Protein AF-A0A090R011-F1 (afdb_monomer_lite)

Structure (mmCIF, N/CA/C/O backbone):
data_AF-A0A090R011-F1
#
_entry.id   AF-A0A090R011-F1
#
loop_
_atom_site.group_PDB
_atom_site.id
_atom_site.type_symbol
_atom_site.label_atom_id
_atom_site.label_alt_id
_atom_site.label_comp_id
_atom_site.label_asym_id
_atom_site.label_entity_id
_atom_site.label_seq_id
_atom_site.pdbx_PDB_ins_code
_atom_site.Cartn_x
_atom_site.Cartn_y
_atom_site.Cartn_z
_atom_site.occupancy
_atom_site.B_iso_or_equiv
_atom_site.auth_seq_id
_atom_site.auth_comp_id
_atom_site.auth_asym_id
_atom_site.auth_atom_id
_atom_site.pdbx_PDB_model_num
ATOM 1 N N . MET A 1 1 ? -1.570 11.814 -3.682 1.00 92.50 1 MET A N 1
ATOM 2 C CA . MET A 1 1 ? -2.720 12.044 -2.782 1.00 92.50 1 MET A CA 1
ATOM 3 C C . MET A 1 1 ? -3.934 12.657 -3.459 1.00 92.50 1 MET A C 1
ATOM 5 O O . MET A 1 1 ? -5.029 12.150 -3.254 1.00 92.50 1 MET A O 1
ATOM 9 N N . THR A 1 2 ? -3.752 13.628 -4.353 1.00 95.12 2 THR A N 1
ATOM 10 C CA . THR A 1 2 ? -4.825 14.333 -5.081 1.00 95.12 2 THR A CA 1
ATOM 11 C C . THR A 1 2 ? -5.926 13.445 -5.674 1.00 95.12 2 THR A C 1
ATOM 13 O O . THR A 1 2 ? -7.090 13.827 -5.653 1.00 95.12 2 THR A O 1
ATOM 16 N N . LEU A 1 3 ? -5.598 12.254 -6.197 1.00 94.44 3 LEU A N 1
ATOM 17 C CA . LEU A 1 3 ? -6.610 11.329 -6.721 1.00 94.44 3 LEU A CA 1
ATOM 18 C C . LEU A 1 3 ? -7.566 10.840 -5.621 1.00 94.44 3 LEU A C 1
ATOM 20 O O . LEU A 1 3 ? -8.778 10.870 -5.807 1.00 94.44 3 LEU A O 1
ATOM 24 N N . LEU A 1 4 ? -7.029 10.422 -4.471 1.00 94.06 4 LEU A N 1
ATOM 25 C CA . LEU A 1 4 ? -7.827 9.949 -3.337 1.00 94.06 4 LEU A CA 1
ATOM 26 C C . LEU A 1 4 ? -8.709 11.075 -2.790 1.00 94.06 4 LEU A C 1
ATOM 28 O O . LEU A 1 4 ? -9.895 10.860 -2.556 1.00 94.06 4 LEU A O 1
ATOM 32 N N . GLU A 1 5 ? -8.156 12.283 -2.674 1.00 92.94 5 GLU A N 1
ATOM 33 C CA . GLU A 1 5 ? -8.891 13.484 -2.255 1.00 92.94 5 GLU A CA 1
ATOM 34 C C . GLU A 1 5 ? -10.029 13.824 -3.222 1.00 92.94 5 GLU A C 1
ATOM 36 O O . GLU A 1 5 ? -11.169 14.002 -2.799 1.00 92.94 5 GLU A O 1
ATOM 41 N N . ARG A 1 6 ? -9.755 13.841 -4.534 1.00 95.50 6 ARG A N 1
ATOM 42 C CA . ARG A 1 6 ? -10.750 14.152 -5.574 1.00 95.50 6 ARG A CA 1
ATOM 43 C C . ARG A 1 6 ? -11.947 13.202 -5.544 1.00 95.50 6 ARG A C 1
ATOM 45 O O . ARG A 1 6 ? -13.065 13.631 -5.816 1.00 95.50 6 ARG A O 1
ATOM 52 N N . TYR A 1 7 ? -11.718 11.932 -5.225 1.00 94.00 7 TYR A N 1
ATOM 53 C CA . TYR A 1 7 ? -12.777 10.928 -5.115 1.00 94.00 7 TYR A CA 1
ATOM 54 C C . TYR A 1 7 ? -13.314 10.757 -3.688 1.00 94.00 7 TYR A C 1
ATOM 56 O O . TYR A 1 7 ? -14.108 9.848 -3.451 1.00 94.00 7 TYR A O 1
ATOM 64 N N . ASN A 1 8 ? -12.925 11.629 -2.750 1.00 93.50 8 ASN A N 1
ATOM 65 C CA . ASN A 1 8 ? -13.322 11.570 -1.342 1.00 93.50 8 ASN A CA 1
ATOM 66 C C . ASN A 1 8 ? -13.085 10.184 -0.714 1.00 93.50 8 ASN A C 1
ATOM 68 O O . ASN A 1 8 ? -13.898 9.687 0.067 1.00 93.50 8 ASN A O 1
ATOM 72 N N . VAL A 1 9 ? -11.973 9.536 -1.072 1.00 92.38 9 VAL A N 1
ATOM 73 C CA . VAL A 1 9 ? -11.596 8.240 -0.506 1.00 92.38 9 VAL A CA 1
ATOM 74 C C . VAL A 1 9 ? -11.058 8.471 0.909 1.00 92.38 9 VAL A C 1
ATOM 76 O O . VAL A 1 9 ? -10.061 9.179 1.069 1.00 92.38 9 VAL A O 1
ATOM 79 N N . PRO A 1 10 ? -11.669 7.885 1.953 1.00 93.81 10 PRO A N 1
ATOM 80 C CA . PRO A 1 10 ? -11.185 8.058 3.315 1.00 93.81 10 PRO A CA 1
ATOM 81 C C . PRO A 1 10 ? -9.847 7.333 3.494 1.00 93.81 10 PRO A C 1
ATOM 83 O O . PRO A 1 10 ? -9.775 6.118 3.324 1.00 93.81 10 PRO A O 1
ATOM 86 N N . VAL A 1 11 ? -8.801 8.075 3.867 1.00 96.56 11 VAL A N 1
ATOM 87 C CA . VAL A 1 11 ? -7.446 7.535 4.108 1.00 96.56 11 VAL A CA 1
ATOM 88 C C . VAL A 1 11 ? -7.161 7.353 5.598 1.00 96.56 11 VAL A C 1
ATOM 90 O O . VAL A 1 11 ? -6.584 6.349 6.010 1.00 96.56 11 VAL A O 1
ATOM 93 N N . ARG A 1 12 ? -7.590 8.309 6.427 1.00 97.62 12 ARG A N 1
ATOM 94 C CA . ARG A 1 12 ? -7.304 8.302 7.863 1.00 97.62 12 ARG A CA 1
ATOM 95 C C . ARG A 1 12 ? -7.877 7.052 8.540 1.00 97.62 12 ARG A C 1
ATOM 97 O O . ARG A 1 12 ? -9.053 6.735 8.375 1.00 97.62 12 ARG A O 1
ATOM 104 N N . GLY A 1 13 ? -7.041 6.360 9.312 1.00 96.81 13 GLY A N 1
ATOM 105 C CA . GLY A 1 13 ? -7.390 5.129 10.025 1.00 96.81 13 GLY A CA 1
ATOM 106 C C . GLY A 1 13 ? -7.492 3.877 9.147 1.00 96.81 13 GLY A C 1
ATOM 107 O O . GLY A 1 13 ? -7.850 2.821 9.661 1.00 96.81 13 GLY A O 1
ATOM 108 N N . LYS A 1 14 ? -7.203 3.966 7.842 1.00 97.25 14 LYS A N 1
ATOM 109 C CA . LYS A 1 14 ? -7.153 2.802 6.948 1.00 97.25 14 LYS A CA 1
ATOM 110 C C . LYS A 1 14 ? -5.802 2.107 7.012 1.00 97.25 14 LYS A C 1
ATOM 112 O O . LYS A 1 14 ? -4.778 2.758 7.220 1.00 97.25 14 LYS A O 1
ATOM 117 N N . HIS A 1 15 ? -5.797 0.800 6.765 1.00 98.06 15 HIS A N 1
ATOM 118 C CA . HIS A 1 15 ? -4.562 0.060 6.534 1.00 98.06 15 HIS A CA 1
ATOM 119 C C . HIS A 1 15 ? -4.174 0.143 5.053 1.00 98.06 15 HIS A C 1
ATOM 121 O O . HIS A 1 15 ? -4.849 -0.422 4.190 1.00 98.06 15 HIS A O 1
ATOM 127 N N . ALA A 1 16 ? -3.094 0.858 4.752 1.00 98.25 16 ALA A N 1
ATOM 128 C CA . ALA A 1 16 ? -2.560 1.000 3.408 1.00 98.25 16 ALA A CA 1
ATOM 129 C C . ALA A 1 16 ? -1.320 0.119 3.207 1.00 98.25 16 ALA A C 1
ATOM 131 O O . ALA A 1 16 ? -0.355 0.194 3.969 1.00 98.25 16 ALA A O 1
ATOM 132 N N . VAL A 1 17 ? -1.327 -0.686 2.148 1.00 98.56 17 VAL A N 1
ATOM 133 C CA . VAL A 1 17 ? -0.205 -1.539 1.753 1.00 98.56 17 VAL A CA 1
ATOM 134 C C . VAL A 1 17 ? 0.387 -1.020 0.453 1.00 98.56 17 VAL A C 1
ATOM 136 O O . VAL A 1 17 ? -0.295 -0.917 -0.567 1.00 98.56 17 VAL A O 1
ATOM 139 N N . ILE A 1 18 ? 1.675 -0.696 0.493 1.00 98.44 18 ILE A N 1
ATOM 140 C CA . ILE A 1 18 ? 2.444 -0.236 -0.658 1.00 98.44 18 ILE A CA 1
ATOM 141 C C . ILE A 1 18 ? 3.338 -1.395 -1.092 1.00 98.44 18 ILE A C 1
ATOM 143 O O . ILE A 1 18 ? 4.227 -1.806 -0.350 1.00 98.44 18 ILE A O 1
ATOM 147 N N . VAL A 1 19 ? 3.115 -1.938 -2.285 1.00 98.06 19 VAL A N 1
ATOM 148 C CA . VAL A 1 19 ? 3.949 -2.992 -2.871 1.00 98.06 19 VAL A CA 1
ATOM 149 C C . VAL A 1 19 ? 4.960 -2.342 -3.809 1.00 98.06 19 VAL A C 1
ATOM 151 O O . VAL A 1 19 ? 4.620 -1.931 -4.915 1.00 98.06 19 VAL A O 1
ATOM 154 N N . GLY A 1 20 ? 6.207 -2.247 -3.358 1.00 97.56 20 GLY A N 1
ATOM 155 C CA . GLY A 1 20 ? 7.290 -1.530 -4.026 1.00 97.56 20 GLY A CA 1
ATOM 156 C C . GLY A 1 20 ? 7.887 -0.466 -3.105 1.00 97.56 20 GLY A C 1
ATOM 157 O O . GLY A 1 20 ? 7.166 0.325 -2.511 1.00 97.56 20 GLY A O 1
ATOM 158 N N . ALA A 1 21 ? 9.219 -0.429 -3.003 1.00 97.56 21 ALA A N 1
ATOM 159 C CA . ALA A 1 21 ? 9.958 0.457 -2.094 1.00 97.56 21 ALA A CA 1
ATOM 160 C C . ALA A 1 21 ? 10.986 1.332 -2.839 1.00 97.56 21 ALA A C 1
ATOM 162 O O . ALA A 1 21 ? 12.086 1.586 -2.350 1.00 97.56 21 ALA A O 1
ATOM 163 N N . SER A 1 22 ? 10.651 1.764 -4.058 1.00 97.31 22 SER A N 1
ATOM 164 C CA . SER A 1 22 ? 11.518 2.636 -4.855 1.00 97.31 22 SER A CA 1
ATOM 165 C C . SER A 1 22 ? 11.632 4.037 -4.245 1.00 97.31 22 SER A C 1
ATOM 167 O O . SER A 1 22 ? 10.745 4.492 -3.521 1.00 97.31 22 SER A O 1
ATOM 169 N N . ASN A 1 23 ? 12.714 4.746 -4.577 1.00 97.75 23 ASN A N 1
ATOM 170 C CA . ASN A 1 23 ? 12.909 6.136 -4.154 1.00 97.75 23 ASN A CA 1
ATOM 171 C C . ASN A 1 23 ? 11.892 7.093 -4.790 1.00 97.75 23 ASN A C 1
ATOM 173 O O . ASN A 1 23 ? 11.544 8.092 -4.177 1.00 97.75 23 ASN A O 1
ATOM 177 N N . ILE A 1 24 ? 11.428 6.782 -6.004 1.00 96.75 24 ILE A N 1
ATOM 178 C CA . ILE A 1 24 ? 10.565 7.673 -6.787 1.00 96.75 24 ILE A CA 1
ATOM 179 C C . ILE A 1 24 ? 9.076 7.520 -6.467 1.00 96.75 24 ILE A C 1
ATOM 181 O O . ILE A 1 24 ? 8.334 8.480 -6.625 1.00 96.75 24 ILE A O 1
ATOM 185 N N . VAL A 1 25 ? 8.627 6.333 -6.032 1.00 97.44 25 VAL A N 1
ATOM 186 C CA . VAL A 1 25 ? 7.196 6.058 -5.805 1.00 97.44 25 VAL A CA 1
ATOM 187 C C . VAL A 1 25 ? 6.961 5.412 -4.445 1.00 97.44 25 VAL A C 1
ATOM 189 O O . VAL A 1 25 ? 6.270 5.987 -3.616 1.00 97.44 25 VAL A O 1
ATOM 192 N N . GLY A 1 26 ? 7.540 4.237 -4.185 1.00 97.50 26 GLY A N 1
ATOM 193 C CA . GLY A 1 26 ? 7.181 3.428 -3.015 1.00 97.50 26 GLY A CA 1
ATOM 194 C C . GLY A 1 26 ? 7.395 4.136 -1.677 1.00 97.50 26 GLY A C 1
ATOM 195 O O . GLY A 1 26 ? 6.457 4.347 -0.914 1.00 97.50 26 GLY A O 1
ATOM 196 N N . ARG A 1 27 ? 8.636 4.563 -1.420 1.00 98.19 27 ARG A N 1
ATOM 197 C CA . ARG A 1 27 ? 9.017 5.258 -0.181 1.00 98.19 27 ARG A CA 1
ATOM 198 C C . ARG A 1 27 ? 8.270 6.583 0.029 1.00 98.19 27 ARG A C 1
ATOM 200 O O . ARG A 1 27 ? 7.750 6.761 1.131 1.00 98.19 27 ARG A O 1
ATOM 207 N N . PRO A 1 28 ? 8.182 7.501 -0.958 1.00 98.38 28 PRO A N 1
ATOM 208 C CA . PRO A 1 28 ? 7.395 8.716 -0.770 1.00 98.38 28 PRO A CA 1
ATOM 209 C C . PRO A 1 28 ? 5.908 8.402 -0.565 1.00 98.38 28 PRO A C 1
ATOM 211 O O . PRO A 1 28 ? 5.302 8.988 0.322 1.00 98.38 28 PRO A O 1
ATOM 214 N N . MET A 1 29 ? 5.329 7.425 -1.274 1.00 98.50 29 MET A N 1
ATOM 215 C CA . MET A 1 29 ? 3.917 7.063 -1.093 1.00 98.50 29 MET A CA 1
ATOM 216 C C . MET A 1 29 ? 3.620 6.535 0.317 1.00 98.50 29 MET A C 1
ATOM 218 O O . MET A 1 29 ? 2.583 6.876 0.886 1.00 98.50 29 MET A O 1
ATOM 222 N N . THR A 1 30 ? 4.528 5.751 0.904 1.00 98.56 30 THR A N 1
ATOM 223 C CA . THR A 1 30 ? 4.424 5.328 2.308 1.00 98.56 30 THR A CA 1
ATOM 224 C C . THR A 1 30 ? 4.360 6.531 3.245 1.00 98.56 30 THR A C 1
ATOM 226 O O . THR A 1 30 ? 3.473 6.593 4.091 1.00 98.56 30 THR A O 1
ATOM 229 N N . LEU A 1 31 ? 5.261 7.504 3.087 1.00 98.56 31 LEU A N 1
ATOM 230 C CA . LEU A 1 31 ? 5.294 8.689 3.951 1.00 98.56 31 LEU A CA 1
ATOM 231 C C . LEU A 1 31 ? 4.076 9.596 3.744 1.00 98.56 31 LEU A C 1
ATOM 233 O O . LEU A 1 31 ? 3.517 10.084 4.721 1.00 98.56 31 LEU A O 1
ATOM 237 N N . GLU A 1 32 ? 3.618 9.763 2.506 1.00 98.44 32 GLU A N 1
ATOM 238 C CA . GLU A 1 32 ? 2.400 10.513 2.188 1.00 98.44 32 GLU A CA 1
ATOM 239 C C . GLU A 1 32 ? 1.163 9.884 2.851 1.00 98.44 32 GLU A C 1
ATOM 241 O O . GLU A 1 32 ? 0.360 10.583 3.468 1.00 98.44 32 GLU A O 1
ATOM 246 N N . LEU A 1 33 ? 1.000 8.556 2.765 1.00 98.38 33 LEU A N 1
ATOM 247 C CA . LEU A 1 33 ? -0.136 7.847 3.380 1.00 98.38 33 LEU A CA 1
ATOM 248 C C . LEU A 1 33 ? -0.081 7.897 4.901 1.00 98.38 33 LEU A C 1
ATOM 250 O O . LEU A 1 33 ? -1.118 8.076 5.543 1.00 98.38 33 LEU A O 1
ATOM 254 N N . LEU A 1 34 ? 1.121 7.795 5.465 1.00 98.56 34 LEU A N 1
ATOM 255 C CA . LEU A 1 34 ? 1.337 7.958 6.894 1.00 98.56 34 LEU A CA 1
ATOM 256 C C . LEU A 1 34 ? 0.965 9.378 7.348 1.00 98.56 34 LEU A C 1
ATOM 258 O O . LEU A 1 34 ? 0.245 9.529 8.334 1.00 98.56 34 LEU A O 1
ATOM 262 N N . LEU A 1 35 ? 1.376 10.409 6.600 1.00 98.56 35 LEU A N 1
ATOM 263 C CA . LEU A 1 35 ? 1.032 11.809 6.871 1.00 98.56 35 LEU A CA 1
ATOM 264 C C . LEU A 1 35 ? -0.484 12.056 6.796 1.00 98.56 35 LEU A C 1
ATOM 266 O O . LEU A 1 35 ? -1.037 12.763 7.637 1.00 98.56 35 LEU A O 1
ATOM 270 N N . ALA A 1 36 ? -1.175 11.420 5.847 1.00 97.56 36 ALA A N 1
ATOM 271 C CA . ALA A 1 36 ? -2.637 11.450 5.743 1.00 97.56 36 ALA A CA 1
ATOM 272 C C . ALA A 1 36 ? -3.362 10.627 6.835 1.00 97.56 36 ALA A C 1
ATOM 274 O O . ALA A 1 36 ? -4.597 10.609 6.894 1.00 97.56 36 ALA A O 1
ATOM 275 N N . GLY A 1 37 ? -2.614 9.962 7.719 1.00 97.88 37 GLY A N 1
ATOM 276 C CA . GLY A 1 37 ? -3.130 9.261 8.891 1.00 97.88 37 GLY A CA 1
ATOM 277 C C . GLY A 1 37 ? -3.546 7.812 8.643 1.00 97.88 37 GLY A C 1
ATOM 278 O O . GLY A 1 37 ? -4.366 7.294 9.405 1.00 97.88 37 GLY A O 1
ATOM 279 N N . ALA A 1 38 ? -3.042 7.163 7.593 1.00 98.50 38 ALA A N 1
ATOM 280 C CA . ALA A 1 38 ? -3.179 5.719 7.416 1.00 98.50 38 ALA A CA 1
ATOM 281 C C . ALA A 1 38 ? -2.145 4.954 8.262 1.00 98.50 38 ALA A C 1
ATOM 283 O O . ALA A 1 38 ? -1.043 5.439 8.521 1.00 98.50 38 ALA A O 1
ATOM 284 N N . THR A 1 39 ? -2.467 3.716 8.634 1.00 98.69 39 THR A N 1
ATOM 285 C CA . THR A 1 39 ? -1.458 2.735 9.050 1.00 98.69 39 THR A CA 1
ATOM 286 C C . THR A 1 39 ? -0.825 2.164 7.790 1.00 98.69 39 THR A C 1
ATOM 288 O O . THR A 1 39 ? -1.540 1.663 6.927 1.00 98.69 39 THR A O 1
ATOM 291 N N . THR A 1 40 ? 0.497 2.233 7.657 1.00 98.56 40 THR A N 1
ATOM 292 C CA . THR A 1 40 ? 1.181 1.864 6.410 1.00 98.56 40 THR A CA 1
ATOM 293 C C . THR A 1 40 ? 2.063 0.632 6.564 1.00 98.56 40 THR A C 1
ATOM 295 O O . THR A 1 40 ? 2.896 0.593 7.469 1.00 98.56 40 THR A O 1
ATOM 298 N N . THR A 1 41 ? 1.979 -0.297 5.612 1.00 98.69 41 THR A N 1
ATOM 299 C CA . THR A 1 41 ? 2.920 -1.416 5.450 1.00 98.69 41 THR A CA 1
ATOM 300 C C . THR A 1 41 ? 3.595 -1.308 4.084 1.00 98.69 41 THR A C 1
ATOM 302 O O . THR A 1 41 ? 2.922 -1.259 3.056 1.00 98.69 41 THR A O 1
ATOM 305 N N . THR A 1 42 ? 4.930 -1.276 4.049 1.00 98.50 42 THR A N 1
ATOM 306 C CA . THR A 1 42 ? 5.695 -1.250 2.788 1.00 98.50 42 THR A CA 1
ATOM 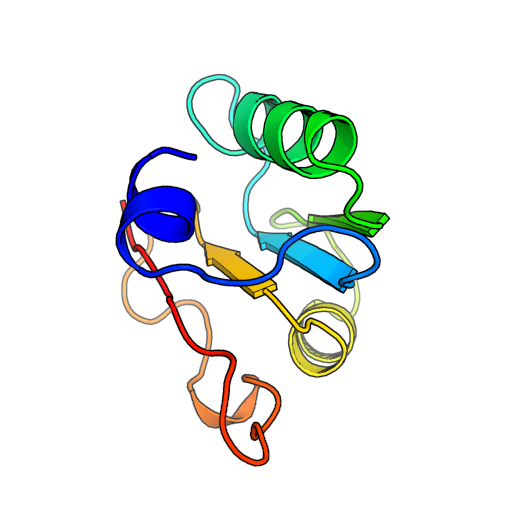307 C C . THR A 1 42 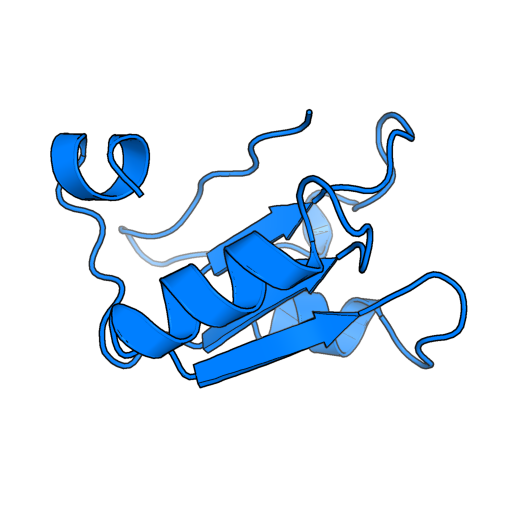? 6.271 -2.628 2.501 1.00 98.50 42 THR A C 1
ATOM 309 O O . THR A 1 42 ? 7.059 -3.146 3.288 1.00 98.50 42 THR A O 1
ATOM 312 N N . CYS A 1 43 ? 5.905 -3.199 1.360 1.00 98.56 43 CYS A N 1
ATOM 313 C CA . CYS A 1 43 ? 6.375 -4.493 0.887 1.00 98.56 43 CYS A CA 1
ATOM 314 C C . CYS A 1 43 ? 7.356 -4.333 -0.282 1.00 98.56 43 CYS A C 1
ATOM 316 O O . CYS A 1 43 ? 7.361 -3.333 -1.003 1.00 98.56 43 CYS A O 1
ATOM 318 N N . HIS A 1 44 ? 8.179 -5.350 -0.510 1.00 96.75 44 HIS A N 1
ATOM 319 C CA . HIS A 1 44 ? 9.134 -5.425 -1.613 1.00 96.75 44 HIS A CA 1
ATOM 320 C C . HIS A 1 44 ? 9.327 -6.879 -2.058 1.00 96.75 44 HIS A C 1
ATOM 322 O O . HIS A 1 44 ? 8.744 -7.803 -1.501 1.00 96.75 44 HIS A O 1
ATOM 328 N N . ARG A 1 45 ? 10.193 -7.109 -3.051 1.00 92.56 45 ARG A N 1
ATOM 329 C CA . ARG A 1 45 ? 10.424 -8.439 -3.649 1.00 92.56 45 ARG A CA 1
ATOM 330 C C . ARG A 1 45 ? 10.922 -9.536 -2.693 1.00 92.56 45 ARG A C 1
ATOM 332 O O . ARG A 1 45 ? 11.017 -10.680 -3.108 1.00 92.56 45 ARG A O 1
ATOM 339 N N . PHE A 1 46 ? 11.308 -9.179 -1.469 1.00 96.12 46 PHE A N 1
ATOM 340 C CA . PHE A 1 46 ? 11.799 -10.116 -0.451 1.00 96.12 46 PHE A CA 1
ATOM 341 C C . PHE A 1 46 ? 10.851 -10.226 0.750 1.00 96.12 46 PHE A C 1
ATOM 343 O O . PHE A 1 46 ? 11.178 -10.898 1.723 1.00 96.12 46 PHE A O 1
ATOM 350 N N . THR A 1 47 ? 9.706 -9.539 0.711 1.00 98.25 47 THR A N 1
ATOM 351 C CA . THR A 1 47 ? 8.664 -9.680 1.727 1.00 98.25 47 THR A CA 1
ATOM 352 C C . THR A 1 47 ? 8.148 -11.113 1.699 1.00 98.25 47 THR A C 1
ATOM 354 O 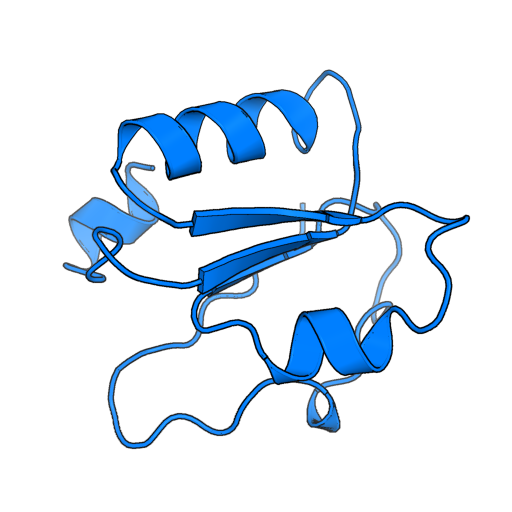O . THR A 1 47 ? 7.745 -11.611 0.648 1.00 98.25 47 THR A O 1
ATOM 357 N N . GLN A 1 48 ? 8.189 -11.777 2.851 1.00 98.31 48 GLN A N 1
ATOM 358 C CA . GLN A 1 48 ? 7.589 -13.094 3.021 1.00 98.31 48 GLN A CA 1
ATOM 359 C C . GLN A 1 48 ? 6.073 -12.938 3.112 1.00 98.31 48 GLN A C 1
ATOM 361 O O . GLN A 1 48 ? 5.603 -11.975 3.708 1.00 98.31 48 GLN A O 1
ATOM 366 N N . ASP A 1 49 ? 5.332 -13.868 2.509 1.00 96.81 49 ASP A N 1
ATOM 367 C CA . ASP A 1 49 ? 3.864 -13.882 2.548 1.00 96.81 49 ASP A CA 1
ATOM 368 C C . ASP A 1 49 ? 3.216 -12.546 2.119 1.00 96.81 49 ASP A C 1
ATOM 370 O O . ASP A 1 49 ? 2.382 -11.952 2.799 1.00 96.81 49 ASP A O 1
ATOM 374 N N . LEU A 1 50 ? 3.627 -12.042 0.947 1.00 97.75 50 LEU A N 1
ATOM 375 C CA . LEU A 1 50 ? 3.091 -10.801 0.374 1.00 97.75 50 LEU A CA 1
ATOM 376 C C . LEU A 1 50 ? 1.555 -10.814 0.264 1.00 97.75 50 LEU A C 1
ATOM 378 O O . LEU A 1 50 ? 0.915 -9.776 0.431 1.00 97.75 50 LEU A O 1
ATOM 382 N N . GLU A 1 51 ? 0.974 -11.977 -0.024 1.00 97.19 51 GLU A N 1
ATOM 383 C CA . GLU A 1 51 ? -0.468 -12.152 -0.172 1.00 97.19 51 GLU A CA 1
ATOM 384 C C . GLU A 1 51 ? -1.225 -11.761 1.099 1.00 97.19 51 GLU A C 1
ATOM 386 O O . GLU A 1 51 ? -2.192 -10.997 1.016 1.00 97.19 51 GLU A O 1
ATOM 391 N N . SER A 1 52 ? -0.789 -12.226 2.275 1.00 97.88 52 SER A N 1
ATOM 392 C CA . SER A 1 52 ? -1.500 -11.924 3.519 1.00 97.88 52 SER A CA 1
ATOM 393 C C . SER A 1 52 ? -1.486 -10.434 3.840 1.00 97.88 52 SER A C 1
ATOM 395 O O . SER A 1 52 ? -2.510 -9.903 4.278 1.00 97.88 52 SER A O 1
ATOM 397 N N . HIS A 1 53 ? -0.385 -9.735 3.551 1.00 97.88 53 HIS A N 1
ATOM 398 C CA . HIS A 1 53 ? -0.322 -8.281 3.663 1.00 97.88 53 HIS A CA 1
ATOM 399 C C . HIS A 1 53 ? -1.349 -7.613 2.740 1.00 97.88 53 HIS A C 1
ATOM 401 O O . HIS A 1 53 ? -2.152 -6.799 3.201 1.00 97.88 53 HIS A O 1
ATOM 407 N N . VAL A 1 54 ? -1.378 -7.987 1.455 1.00 96.94 54 VAL A N 1
ATOM 408 C CA . VAL A 1 54 ? -2.303 -7.408 0.465 1.00 96.94 54 VAL A CA 1
ATOM 409 C C . VAL A 1 54 ? -3.769 -7.676 0.832 1.00 96.94 54 VAL A C 1
ATOM 411 O O . VAL A 1 54 ? -4.582 -6.753 0.771 1.00 96.94 54 VAL A O 1
ATOM 414 N N . ARG A 1 55 ? -4.111 -8.885 1.296 1.00 96.62 55 ARG A N 1
ATOM 415 C CA . ARG A 1 55 ? -5.485 -9.254 1.697 1.00 96.62 55 ARG A CA 1
ATOM 416 C C . ARG A 1 55 ? -6.015 -8.467 2.896 1.00 96.62 55 ARG A C 1
ATOM 418 O O . ARG A 1 55 ? -7.228 -8.324 3.052 1.00 96.62 55 ARG A O 1
ATOM 425 N N . GLN A 1 56 ? -5.131 -7.957 3.750 1.00 96.00 56 GLN A N 1
ATOM 426 C CA . GLN A 1 56 ? -5.503 -7.158 4.922 1.00 96.00 56 GLN A CA 1
ATOM 427 C C . GLN A 1 56 ? -5.694 -5.670 4.600 1.00 96.00 56 GLN A C 1
ATOM 429 O O . GLN A 1 56 ? -6.241 -4.932 5.424 1.00 96.00 56 GLN A O 1
ATOM 434 N N . ALA A 1 57 ? -5.231 -5.217 3.437 1.00 96.81 57 ALA A N 1
ATOM 435 C CA . ALA A 1 57 ? -5.204 -3.812 3.072 1.00 96.81 57 ALA A CA 1
ATOM 436 C C . ALA A 1 57 ? -6.604 -3.266 2.761 1.00 96.81 57 ALA A C 1
ATOM 438 O O . ALA A 1 57 ? -7.384 -3.873 2.028 1.00 96.81 57 ALA A O 1
ATOM 439 N N . ASP A 1 58 ? -6.901 -2.074 3.269 1.00 95.88 58 ASP A N 1
ATOM 440 C CA . ASP A 1 58 ? -8.027 -1.267 2.800 1.00 95.88 58 ASP A CA 1
ATOM 441 C C . ASP A 1 58 ? -7.642 -0.446 1.558 1.00 95.88 58 ASP A C 1
ATOM 443 O O . ASP A 1 58 ? -8.492 -0.137 0.726 1.00 95.88 58 ASP A O 1
ATOM 447 N N . ILE A 1 59 ? -6.363 -0.079 1.427 1.00 96.31 59 ILE A N 1
ATOM 448 C CA . ILE A 1 59 ? -5.805 0.647 0.278 1.00 96.31 59 ILE A CA 1
ATOM 449 C C . ILE A 1 59 ? -4.561 -0.106 -0.196 1.00 96.31 59 ILE A C 1
ATOM 451 O O . ILE A 1 59 ? -3.659 -0.352 0.599 1.00 96.31 59 ILE A O 1
ATOM 455 N N . VAL A 1 60 ? -4.481 -0.440 -1.485 1.00 97.12 60 VAL A N 1
ATOM 456 C CA . VAL A 1 60 ? -3.307 -1.098 -2.081 1.00 97.12 60 VAL A CA 1
ATOM 457 C C . VAL A 1 60 ? -2.711 -0.193 -3.152 1.00 97.12 60 VAL A C 1
ATOM 459 O O . VAL A 1 60 ? -3.394 0.155 -4.112 1.00 97.12 60 VAL A O 1
ATOM 462 N N . VAL A 1 61 ? -1.431 0.154 -3.023 1.00 97.25 61 VAL A N 1
ATOM 463 C CA . VAL A 1 61 ? -0.665 0.844 -4.074 1.00 97.25 61 VAL A CA 1
ATOM 464 C C . VAL A 1 61 ? 0.399 -0.107 -4.608 1.00 97.25 61 VAL A C 1
ATOM 466 O O . VAL A 1 61 ? 1.199 -0.627 -3.836 1.00 97.25 61 VAL A O 1
ATOM 469 N N . VAL A 1 62 ? 0.433 -0.333 -5.923 1.00 96.81 62 VAL A N 1
ATOM 470 C CA . VAL A 1 62 ? 1.376 -1.264 -6.563 1.00 96.81 62 VAL A CA 1
ATOM 471 C C . VAL A 1 62 ? 2.342 -0.481 -7.450 1.00 96.81 62 VAL A C 1
ATOM 473 O O . VAL A 1 62 ? 1.950 0.052 -8.481 1.00 96.81 62 VAL A O 1
ATOM 476 N N . ALA A 1 63 ? 3.613 -0.435 -7.054 1.00 95.56 63 ALA A N 1
ATOM 477 C CA . ALA A 1 63 ? 4.682 0.333 -7.694 1.00 95.56 63 ALA A CA 1
ATOM 478 C C . ALA A 1 63 ? 5.890 -0.566 -8.022 1.00 95.56 63 ALA A C 1
ATOM 480 O O . ALA A 1 63 ? 7.024 -0.306 -7.610 1.00 95.56 63 ALA A O 1
ATOM 481 N N . VAL A 1 64 ? 5.625 -1.673 -8.722 1.00 95.25 64 VAL A N 1
ATOM 482 C CA . VAL A 1 64 ? 6.612 -2.732 -9.020 1.00 95.25 64 VAL A CA 1
ATOM 483 C C . VAL A 1 64 ? 7.062 -2.785 -10.482 1.00 95.25 64 VAL A C 1
ATOM 485 O O . VAL A 1 64 ? 7.988 -3.533 -10.783 1.00 95.25 64 VAL A O 1
ATOM 488 N N . GLY A 1 65 ? 6.424 -2.036 -11.392 1.00 92.44 65 GLY A N 1
ATOM 489 C CA . GLY A 1 65 ? 6.784 -2.010 -12.818 1.00 92.44 65 GLY A CA 1
ATOM 490 C C . GLY A 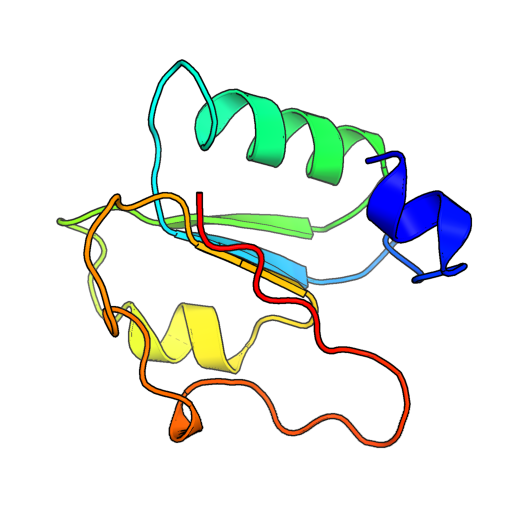1 65 ? 6.627 -3.355 -13.541 1.00 92.44 65 GLY A C 1
ATOM 491 O O . GLY A 1 65 ? 7.286 -3.597 -14.549 1.00 92.44 65 GLY A O 1
ATOM 492 N N . LYS A 1 66 ? 5.792 -4.261 -13.013 1.00 92.25 66 LYS A N 1
ATOM 493 C CA . LYS A 1 66 ? 5.514 -5.576 -13.601 1.00 92.25 66 LYS A CA 1
ATOM 494 C C . LYS A 1 66 ? 4.005 -5.741 -13.823 1.00 92.25 66 LYS A C 1
ATOM 496 O O . LYS A 1 66 ? 3.255 -5.694 -12.844 1.00 92.25 66 LYS A O 1
ATOM 501 N N . PRO A 1 67 ? 3.553 -5.956 -15.072 1.00 91.12 67 PRO A N 1
ATOM 502 C CA . PRO A 1 67 ? 2.144 -6.192 -15.369 1.00 91.12 67 PRO A CA 1
ATOM 503 C C . PRO A 1 67 ? 1.585 -7.388 -14.593 1.00 91.12 67 PRO A C 1
ATOM 505 O O . PRO A 1 67 ? 2.283 -8.387 -14.413 1.00 91.12 67 PRO A O 1
ATOM 508 N N . ASN A 1 68 ? 0.321 -7.287 -14.167 1.00 90.50 68 ASN A N 1
ATOM 509 C CA . ASN A 1 68 ? -0.431 -8.362 -13.504 1.00 90.50 68 ASN A CA 1
ATOM 510 C C . ASN A 1 68 ? 0.282 -8.977 -12.283 1.00 90.50 68 ASN A C 1
ATOM 512 O O . ASN A 1 68 ? 0.122 -10.160 -11.997 1.00 90.50 68 ASN A O 1
ATOM 516 N N . PHE A 1 69 ? 1.105 -8.193 -11.576 1.00 93.00 69 PHE A N 1
ATOM 517 C CA . PHE A 1 69 ? 1.901 -8.708 -10.461 1.00 93.00 69 PHE A CA 1
ATOM 518 C C . PHE A 1 69 ? 1.066 -9.079 -9.231 1.00 93.00 69 PHE A C 1
ATOM 520 O O . PHE A 1 69 ? 1.413 -10.028 -8.537 1.00 93.00 69 PHE A O 1
ATOM 527 N N . ILE A 1 70 ? -0.010 -8.335 -8.961 1.00 93.94 70 ILE A N 1
ATOM 528 C CA . ILE A 1 70 ? -0.937 -8.616 -7.861 1.00 93.94 70 ILE A CA 1
ATOM 529 C C . ILE A 1 70 ? -2.215 -9.229 -8.442 1.00 93.94 70 ILE A C 1
ATOM 531 O O . ILE A 1 70 ? -2.927 -8.532 -9.172 1.00 93.94 70 ILE A O 1
ATOM 535 N N . PRO A 1 71 ? -2.512 -10.504 -8.139 1.00 93.69 71 PRO A N 1
ATOM 536 C CA . PRO A 1 71 ? -3.772 -11.139 -8.501 1.00 93.69 71 PRO A CA 1
ATOM 537 C C . PRO A 1 71 ? -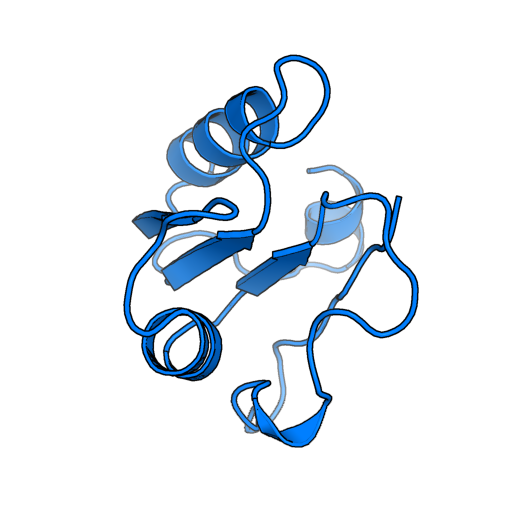4.985 -10.410 -7.909 1.00 93.69 71 PRO A C 1
ATOM 539 O O . PRO A 1 71 ? -4.958 -9.935 -6.773 1.00 93.69 71 PRO A O 1
ATOM 542 N N . GLY A 1 72 ? -6.072 -10.314 -8.679 1.00 91.19 72 GLY A N 1
ATOM 543 C CA . GLY A 1 72 ? -7.283 -9.605 -8.250 1.00 91.19 72 GLY A CA 1
ATOM 544 C C . GLY A 1 72 ? -7.983 -10.256 -7.054 1.00 91.19 72 GLY A C 1
ATOM 545 O O . GLY A 1 72 ? -8.589 -9.559 -6.246 1.00 91.19 72 GLY A O 1
ATOM 546 N N . ASP A 1 73 ? -7.855 -11.572 -6.899 1.00 94.00 73 ASP A N 1
ATOM 547 C CA . ASP A 1 73 ? -8.405 -12.332 -5.777 1.00 94.00 73 ASP A CA 1
ATOM 548 C C . ASP A 1 73 ? -7.674 -12.061 -4.454 1.00 94.00 73 ASP A C 1
ATOM 550 O O . ASP A 1 73 ? -8.239 -12.335 -3.397 1.00 94.00 73 ASP A O 1
ATOM 554 N N . TRP A 1 74 ? -6.463 -11.488 -4.482 1.00 95.44 74 TRP A N 1
ATOM 555 C CA . TRP A 1 74 ? -5.767 -11.012 -3.279 1.00 95.44 74 TRP A CA 1
ATOM 556 C C . TRP A 1 74 ? -6.374 -9.721 -2.731 1.00 95.44 74 TRP A C 1
ATOM 558 O O . TRP A 1 74 ? -6.186 -9.399 -1.558 1.00 95.44 74 TRP A O 1
ATOM 568 N N . ILE A 1 75 ? -7.093 -8.961 -3.559 1.00 93.44 75 ILE A N 1
ATOM 569 C CA . ILE A 1 75 ? -7.679 -7.691 -3.146 1.00 93.44 75 ILE A CA 1
ATOM 570 C C . ILE A 1 75 ? -8.840 -7.964 -2.194 1.00 93.44 75 ILE A C 1
ATOM 572 O O . ILE A 1 75 ? -9.803 -8.663 -2.522 1.00 93.44 75 ILE A O 1
ATOM 576 N N . LYS A 1 76 ? -8.758 -7.372 -0.999 1.00 91.94 76 LYS A N 1
ATOM 577 C CA . LYS A 1 76 ? -9.826 -7.410 -0.002 1.00 91.94 76 LYS A CA 1
ATOM 578 C C . LYS A 1 76 ? -11.147 -6.989 -0.647 1.00 91.94 76 LYS A C 1
ATOM 580 O O . LYS A 1 76 ? -11.291 -5.864 -1.122 1.00 91.94 76 LYS A O 1
ATOM 585 N N . THR A 1 77 ? -12.130 -7.887 -0.656 1.00 85.69 77 THR A N 1
ATOM 586 C CA . THR A 1 77 ? -13.452 -7.579 -1.211 1.00 85.69 77 THR A CA 1
ATOM 587 C C . THR A 1 77 ? -14.143 -6.540 -0.327 1.00 85.69 77 THR A C 1
ATOM 589 O O . THR A 1 77 ? -14.508 -6.815 0.817 1.00 85.69 77 THR A O 1
ATOM 592 N N . ALA A 1 78 ? -14.307 -5.322 -0.841 1.00 65.56 78 ALA A N 1
ATOM 593 C CA . ALA A 1 78 ? -14.890 -4.220 -0.089 1.00 65.56 78 ALA A CA 1
ATOM 594 C C . ALA A 1 78 ? -16.425 -4.260 -0.105 1.00 65.56 78 ALA A C 1
ATOM 596 O O . ALA A 1 78 ? -17.062 -4.257 -1.159 1.00 65.56 78 ALA A O 1
ATOM 597 N N . ARG A 1 79 ? -17.049 -4.159 1.071 1.00 50.25 79 ARG A N 1
ATOM 598 C CA . ARG A 1 79 ? -18.462 -3.780 1.205 1.00 50.25 79 ARG A CA 1
ATOM 599 C C . ARG A 1 79 ? -18.547 -2.254 1.003 1.00 50.25 79 ARG A C 1
ATOM 601 O O . ARG A 1 79 ? -18.365 -1.512 1.956 1.00 50.25 79 ARG A O 1
ATOM 608 N N . ARG A 1 80 ? -18.745 -1.795 -0.246 1.00 42.06 80 ARG A N 1
ATOM 609 C CA . ARG A 1 80 ? -18.939 -0.381 -0.678 1.00 42.06 80 ARG A CA 1
ATOM 610 C C . ARG A 1 80 ? -17.955 0.631 -0.042 1.00 42.06 80 ARG A C 1
ATOM 612 O O . ARG A 1 80 ? -18.345 1.286 0.915 1.00 42.06 80 ARG A O 1
ATOM 619 N N . SER A 1 81 ? -16.722 0.794 -0.557 1.00 41.44 81 SER A N 1
ATOM 620 C CA . SER A 1 81 ? -15.977 2.096 -0.567 1.00 41.44 81 SER A CA 1
ATOM 621 C C . SER A 1 81 ? -14.470 2.047 -0.886 1.00 41.44 81 SER A C 1
ATOM 623 O O . SER A 1 81 ? -13.869 3.111 -0.997 1.00 41.44 81 SER A O 1
ATOM 625 N N . SER A 1 82 ? -13.824 0.895 -1.079 1.00 42.88 82 SER A N 1
ATOM 626 C CA . SER A 1 82 ? -12.363 0.870 -1.278 1.00 42.88 82 SER A CA 1
ATOM 627 C C . SER A 1 82 ? -11.933 0.026 -2.473 1.00 42.88 82 SER A C 1
ATOM 629 O O . SER A 1 82 ? -11.937 -1.198 -2.389 1.00 42.88 82 SER A O 1
ATOM 631 N N . MET A 1 83 ? -1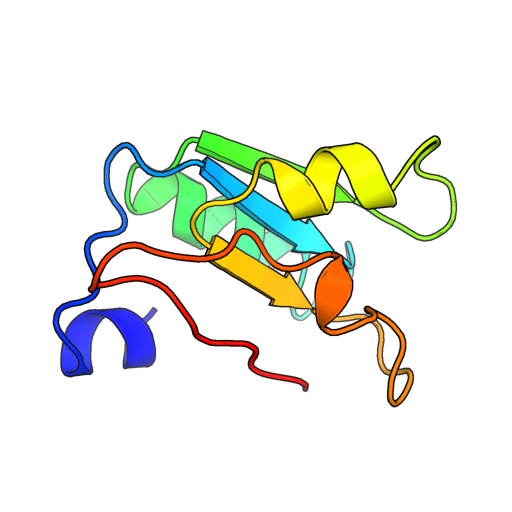1.535 0.674 -3.572 1.00 49.06 83 MET A N 1
ATOM 632 C CA . MET A 1 83 ? -10.685 0.057 -4.594 1.00 49.06 83 MET A CA 1
ATOM 633 C C . MET A 1 83 ? -10.044 1.133 -5.476 1.00 49.06 83 MET A C 1
ATOM 635 O O . MET A 1 83 ? -10.756 1.807 -6.210 1.00 49.06 83 MET A O 1
ATOM 639 N N . TRP A 1 84 ? -8.715 1.261 -5.434 1.00 53.09 84 TRP A N 1
ATOM 640 C CA . TRP A 1 84 ? -7.934 1.924 -6.484 1.00 53.09 84 TRP A CA 1
ATOM 641 C C . TRP A 1 84 ? -6.554 1.273 -6.575 1.00 53.09 84 TRP A C 1
ATOM 643 O O . TRP A 1 84 ? -5.728 1.452 -5.687 1.00 53.09 84 TRP A O 1
ATOM 653 N N . VAL A 1 85 ? -6.313 0.528 -7.656 1.00 49.03 85 VAL A N 1
ATOM 654 C CA . VAL A 1 85 ? -4.972 0.102 -8.071 1.00 49.03 85 VAL A CA 1
ATOM 655 C C . VAL A 1 85 ? -4.522 1.092 -9.136 1.00 49.03 85 VAL A C 1
ATOM 657 O O . VAL A 1 85 ? -5.031 1.074 -10.252 1.00 49.03 85 VAL A O 1
ATOM 660 N N . SER A 1 86 ? -3.595 1.983 -8.792 1.00 42.00 86 SER A N 1
ATOM 661 C CA . SER A 1 86 ? -2.847 2.735 -9.799 1.00 42.00 86 SER A CA 1
ATOM 662 C C . SER A 1 86 ? -1.573 1.957 -10.080 1.00 42.00 86 SER A C 1
ATOM 664 O O . SER A 1 86 ? -0.670 1.947 -9.245 1.00 42.00 86 SER A O 1
ATOM 666 N N . THR A 1 87 ? -1.509 1.276 -11.221 1.00 42.06 87 THR A N 1
ATOM 667 C CA . THR A 1 87 ? -0.237 0.792 -11.762 1.00 42.06 87 THR A CA 1
ATOM 668 C C . THR A 1 87 ? 0.456 1.986 -12.410 1.00 42.06 87 THR A C 1
ATOM 670 O O . THR A 1 87 ? -0.095 2.582 -13.333 1.00 42.06 87 THR A O 1
ATOM 673 N N . VAL A 1 88 ? 1.623 2.360 -11.888 1.00 45.72 88 VAL A N 1
ATOM 674 C CA . VAL A 1 88 ? 2.636 3.118 -12.640 1.00 45.72 88 VAL A CA 1
ATOM 675 C C . VAL A 1 88 ? 3.672 2.156 -13.196 1.00 45.72 88 VAL A C 1
ATOM 677 O O . VAL A 1 88 ? 3.978 1.155 -12.501 1.00 45.72 88 VAL A O 1
#

pLDDT: mean 90.05, std 16.42, range [41.44, 98.69]

Radius of gyration: 12.02 Å; chains: 1; bounding box: 32×28×25 Å

Foldseek 3Di:
DVVCVVVVAQLAAFEEEEEDDDPVPQVVVQVVSVVSHHNYDYHYPPDPPVLVSQQRGQHYEYEHPDPPPDPPVSHHDDPPGGDDYDYD

InterPro domains:
  IPR000672 Tetrahydrofolate dehydrogenase/cyclohydrolase [PR00085] (9-29)
  IPR000672 Tetrahydrofolate dehydrogenase/cyclohydrolase [PR00085] (58-87)
  IPR020631 Tetrahydrofolate dehydrogenase/cyclohydrolase, NAD(P)-binding domain [PF02882] (1-77)
  IPR036291 NAD(P)-binding domain superfamily [SSF51735] (1-76)

Sequence (88 aa):
MTLLERYNVPVRGKHAVIVGASNIVGRPMTLELLLAGATTTTCHRFTQDLESHVRQADIVVVAVGKPNFIPGDWIKTARRSSMWVSTV

Organism: NCBI:txid754436

Secondary structure (DSSP, 8-state):
-HHHHHTT---TT-EEEEE---TTTHHHHHHHHHHTT-EEEEE-TT-TTHHHHHHH-SEEEE-SS-TT-S-GGGS---SSS-----B-